Protein AF-A0ABD0C2B9-F1 (afdb_monomer_lite)

Organism: NCBI:txid3378536

Structure (mmCIF, N/CA/C/O backbone):
data_AF-A0ABD0C2B9-F1
#
_entry.id   AF-A0ABD0C2B9-F1
#
loop_
_atom_site.group_PDB
_atom_site.id
_atom_site.type_symbol
_atom_site.label_atom_id
_atom_site.label_alt_id
_atom_site.label_comp_id
_atom_site.label_asym_id
_atom_site.label_entity_id
_atom_site.label_seq_id
_atom_site.pdbx_PDB_ins_code
_atom_site.Cartn_x
_atom_site.Cartn_y
_atom_site.Cartn_z
_atom_site.occupancy
_atom_site.B_iso_or_equiv
_atom_site.auth_seq_id
_atom_site.auth_comp_id
_atom_site.auth_asym_id
_atom_site.auth_atom_id
_atom_site.pdbx_PDB_model_num
ATOM 1 N N . MET A 1 1 ? -0.263 -11.478 11.539 1.00 66.44 1 MET A N 1
ATOM 2 C CA . MET A 1 1 ? 0.033 -10.826 10.243 1.00 66.44 1 MET A CA 1
ATOM 3 C C . MET A 1 1 ? 1.542 -10.626 10.161 1.00 66.44 1 MET A C 1
ATOM 5 O O . MET A 1 1 ? 2.148 -10.480 11.209 1.00 66.44 1 MET A O 1
ATOM 9 N N . LEU A 1 2 ? 2.164 -10.684 8.977 1.00 79.81 2 LEU A N 1
ATOM 10 C CA . LEU A 1 2 ? 3.638 -10.638 8.862 1.00 79.81 2 LEU A CA 1
ATOM 11 C C . LEU A 1 2 ? 4.242 -9.227 9.006 1.00 79.81 2 LEU A C 1
ATOM 13 O O . LEU A 1 2 ? 5.420 -9.120 9.318 1.00 79.81 2 LEU A O 1
ATOM 17 N N . ASN A 1 3 ? 3.457 -8.168 8.778 1.00 89.31 3 ASN A N 1
ATOM 18 C CA . ASN A 1 3 ? 3.912 -6.768 8.791 1.00 89.31 3 ASN A CA 1
ATOM 19 C C . ASN A 1 3 ? 2.884 -5.848 9.483 1.00 89.31 3 ASN A C 1
ATOM 21 O O . ASN A 1 3 ? 2.565 -4.778 8.978 1.00 89.31 3 ASN A O 1
ATOM 25 N N . GLU A 1 4 ? 2.280 -6.308 10.580 1.00 91.94 4 GLU A N 1
ATOM 26 C CA . GLU A 1 4 ? 1.401 -5.458 11.400 1.00 91.94 4 GLU A CA 1
ATOM 27 C C . GLU A 1 4 ? 2.226 -4.357 12.070 1.00 91.94 4 GLU A C 1
ATOM 29 O O . GLU A 1 4 ? 3.317 -4.643 12.566 1.00 91.94 4 GLU A O 1
ATOM 34 N N . ASN A 1 5 ? 1.707 -3.128 12.070 1.00 92.94 5 ASN A N 1
ATOM 35 C CA . ASN A 1 5 ? 2.360 -1.942 12.630 1.00 92.94 5 ASN A CA 1
ATOM 36 C C . ASN A 1 5 ? 3.777 -1.667 12.082 1.00 92.94 5 ASN A C 1
ATOM 38 O O . ASN A 1 5 ? 4.688 -1.271 12.812 1.00 92.94 5 ASN A O 1
ATOM 42 N N . LYS A 1 6 ? 4.004 -1.996 10.805 1.00 95.50 6 LYS A N 1
ATOM 43 C CA . LYS A 1 6 ? 5.268 -1.748 10.114 1.00 95.50 6 LYS A CA 1
ATOM 44 C C . LYS A 1 6 ? 5.015 -0.893 8.885 1.00 95.50 6 LYS A C 1
ATOM 46 O O . LYS A 1 6 ? 4.297 -1.318 7.979 1.00 95.50 6 LYS A O 1
ATOM 51 N N . GLU A 1 7 ? 5.683 0.252 8.830 1.00 96.44 7 GLU A N 1
ATOM 52 C CA . GLU A 1 7 ? 5.729 1.080 7.632 1.00 96.44 7 GLU A CA 1
ATOM 53 C C . GLU A 1 7 ? 6.562 0.402 6.540 1.00 96.44 7 GLU A C 1
ATOM 55 O O . GLU A 1 7 ? 7.700 -0.028 6.758 1.00 96.44 7 GLU A O 1
ATOM 60 N N . LEU A 1 8 ? 5.977 0.300 5.350 1.00 97.25 8 LEU A N 1
ATOM 61 C CA . LEU A 1 8 ? 6.645 -0.151 4.135 1.00 97.25 8 LEU A CA 1
ATOM 62 C C . LEU A 1 8 ? 6.507 0.940 3.080 1.00 97.25 8 LEU A C 1
ATOM 64 O O . LEU A 1 8 ? 5.386 1.349 2.762 1.00 97.25 8 LEU A O 1
ATOM 68 N N . SER A 1 9 ? 7.627 1.405 2.531 1.00 97.94 9 SER A N 1
ATOM 69 C CA . SER A 1 9 ? 7.599 2.426 1.484 1.00 97.94 9 SER A CA 1
ATOM 70 C C . SER A 1 9 ? 6.982 1.880 0.191 1.00 97.94 9 SER A C 1
ATOM 72 O O . SER A 1 9 ? 6.936 0.667 -0.047 1.00 97.94 9 SER A O 1
ATOM 74 N N . THR A 1 10 ? 6.529 2.782 -0.684 1.00 97.81 10 THR A N 1
ATOM 75 C CA . THR A 1 10 ? 6.089 2.408 -2.037 1.00 97.81 10 THR A CA 1
ATOM 76 C C . THR A 1 10 ? 7.170 1.597 -2.772 1.00 97.81 10 THR A C 1
ATOM 78 O O . THR A 1 10 ? 6.844 0.592 -3.404 1.00 97.81 10 THR A O 1
ATOM 81 N N . GLU A 1 11 ? 8.448 1.969 -2.639 1.00 97.19 11 GLU A N 1
ATOM 82 C CA . GLU A 1 11 ? 9.571 1.249 -3.257 1.00 97.19 11 GLU A CA 1
ATOM 83 C C . GLU A 1 11 ? 9.795 -0.139 -2.647 1.00 97.19 11 GLU A C 1
ATOM 85 O O . GLU A 1 11 ? 9.999 -1.100 -3.387 1.00 97.19 11 GLU A O 1
ATOM 90 N N . ASP A 1 12 ? 9.702 -0.287 -1.321 1.00 96.62 12 ASP A N 1
ATOM 91 C CA . ASP A 1 12 ? 9.846 -1.589 -0.656 1.00 96.62 12 ASP A CA 1
ATOM 92 C C . ASP A 1 12 ? 8.787 -2.580 -1.140 1.00 96.62 12 ASP A C 1
ATOM 94 O O . ASP A 1 12 ? 9.088 -3.734 -1.458 1.00 96.62 12 ASP A O 1
ATOM 98 N N . ILE A 1 13 ? 7.533 -2.125 -1.210 1.00 96.88 13 ILE A N 1
ATOM 99 C CA . ILE A 1 13 ? 6.414 -2.943 -1.676 1.00 96.88 13 ILE A CA 1
ATOM 100 C C . ILE A 1 13 ? 6.606 -3.291 -3.153 1.00 96.88 13 ILE A C 1
ATOM 102 O O . ILE A 1 13 ? 6.471 -4.461 -3.525 1.00 96.88 13 ILE A O 1
ATOM 106 N N . PHE A 1 14 ? 6.967 -2.305 -3.979 1.00 97.69 14 PHE A N 1
ATOM 107 C CA . PHE A 1 14 ? 7.223 -2.508 -5.401 1.00 97.69 14 PHE A CA 1
ATOM 108 C C . PHE A 1 14 ? 8.329 -3.546 -5.633 1.00 97.69 14 PHE A C 1
ATOM 110 O O . PHE A 1 14 ? 8.106 -4.557 -6.297 1.00 97.69 14 PHE A O 1
ATOM 117 N N . ASN A 1 15 ? 9.482 -3.380 -4.987 1.00 96.69 15 ASN A N 1
ATOM 118 C CA . ASN A 1 15 ? 10.623 -4.286 -5.109 1.00 96.69 15 ASN A CA 1
ATOM 119 C C . ASN A 1 15 ? 10.340 -5.690 -4.553 1.00 96.69 15 ASN A C 1
ATOM 121 O O . ASN A 1 15 ? 10.953 -6.676 -4.968 1.00 96.69 15 ASN A O 1
ATOM 125 N N . ARG A 1 16 ? 9.418 -5.824 -3.596 1.00 95.12 16 ARG A N 1
ATOM 126 C CA . ARG A 1 16 ? 9.063 -7.133 -3.039 1.00 95.12 16 ARG A CA 1
ATOM 127 C C . ARG A 1 16 ? 8.115 -7.917 -3.944 1.00 95.12 16 ARG A C 1
ATOM 129 O O . ARG A 1 16 ? 8.215 -9.143 -3.969 1.00 95.12 16 ARG A O 1
ATOM 136 N N . VAL A 1 17 ? 7.209 -7.232 -4.641 1.00 95.94 17 VAL A N 1
ATOM 137 C CA . VAL A 1 17 ? 6.092 -7.861 -5.366 1.00 95.94 17 VAL A CA 1
ATOM 138 C C . VAL A 1 17 ? 6.282 -7.827 -6.888 1.00 95.94 17 VAL A C 1
ATOM 140 O O . VAL A 1 17 ? 5.980 -8.821 -7.541 1.00 95.94 17 VAL A O 1
ATOM 143 N N . TRP A 1 18 ? 6.834 -6.744 -7.440 1.00 96.75 18 TRP A N 1
ATOM 144 C CA . TRP A 1 18 ? 6.920 -6.476 -8.885 1.00 96.75 18 TRP A CA 1
ATOM 145 C C . TRP A 1 18 ? 8.348 -6.317 -9.430 1.00 96.75 18 TRP A C 1
ATOM 147 O O . TRP A 1 18 ? 8.507 -6.033 -10.606 1.00 96.75 18 TRP A O 1
ATOM 157 N N . LYS A 1 19 ? 9.411 -6.548 -8.645 1.00 91.62 19 LYS A N 1
ATOM 158 C CA . LYS A 1 19 ? 10.815 -6.349 -9.095 1.00 91.62 19 LYS A CA 1
ATOM 159 C C . LYS A 1 19 ? 11.229 -7.006 -10.424 1.00 91.62 19 LYS A C 1
ATOM 161 O O . LYS A 1 19 ? 12.236 -6.608 -10.990 1.00 91.62 19 LYS A O 1
ATOM 166 N N . ASN A 1 20 ? 10.528 -8.053 -10.855 1.00 94.44 20 ASN A N 1
ATOM 167 C CA . ASN A 1 20 ? 10.841 -8.813 -12.068 1.00 94.44 20 ASN A CA 1
ATOM 168 C C . ASN A 1 20 ? 9.814 -8.563 -13.188 1.00 94.44 20 ASN A C 1
ATOM 170 O O . ASN A 1 20 ? 9.797 -9.299 -14.169 1.00 94.44 20 ASN A O 1
ATOM 174 N N . ASP A 1 21 ? 8.913 -7.603 -12.998 1.00 95.00 21 ASP A N 1
ATOM 175 C CA . ASP A 1 21 ? 7.903 -7.203 -13.969 1.00 95.00 21 ASP A CA 1
ATOM 176 C C . ASP A 1 21 ? 8.401 -5.927 -14.658 1.00 95.00 21 ASP A C 1
ATOM 178 O O . ASP A 1 21 ? 8.353 -4.841 -14.083 1.00 95.00 21 ASP A O 1
ATOM 182 N N . GLU A 1 22 ? 8.969 -6.086 -15.856 1.00 91.19 22 GLU A N 1
ATOM 183 C CA . GLU A 1 22 ? 9.617 -4.997 -16.603 1.00 91.19 22 GLU A CA 1
ATOM 184 C C . GLU A 1 22 ? 8.626 -3.914 -17.064 1.00 91.19 22 GLU A C 1
ATOM 186 O O . GLU A 1 22 ? 9.029 -2.773 -17.289 1.00 91.19 22 GLU A O 1
ATOM 191 N N . ASP A 1 23 ? 7.335 -4.248 -17.146 1.00 94.06 23 ASP A N 1
ATOM 192 C CA . ASP A 1 23 ? 6.266 -3.324 -17.533 1.00 94.06 23 ASP A CA 1
ATOM 193 C C . ASP A 1 23 ? 5.621 -2.630 -16.318 1.00 94.06 23 ASP A C 1
ATOM 195 O O . ASP A 1 23 ? 4.823 -1.695 -16.465 1.00 94.06 23 ASP A O 1
ATOM 199 N N . ALA A 1 24 ? 5.946 -3.070 -15.099 1.00 94.06 24 ALA A N 1
ATOM 200 C CA . ALA A 1 24 ? 5.407 -2.486 -13.883 1.00 94.06 24 ALA A CA 1
ATOM 201 C C . ALA A 1 24 ? 6.154 -1.205 -13.491 1.00 94.06 24 ALA A C 1
ATOM 203 O O . ALA A 1 24 ? 7.367 -1.068 -13.627 1.00 94.06 24 ALA A O 1
ATOM 204 N N . ASN A 1 25 ? 5.414 -0.259 -12.915 1.00 94.12 25 ASN A N 1
ATOM 205 C CA . ASN A 1 25 ? 5.974 0.952 -12.328 1.00 94.12 25 ASN A CA 1
ATOM 206 C C . ASN A 1 25 ? 5.450 1.143 -10.894 1.00 94.12 25 ASN A C 1
ATOM 208 O O . ASN A 1 25 ? 4.411 0.572 -10.544 1.00 94.12 25 ASN A O 1
ATOM 212 N N . PRO A 1 26 ? 6.108 1.969 -10.061 1.00 94.12 26 PRO A N 1
ATOM 213 C CA . PRO A 1 26 ? 5.692 2.180 -8.674 1.00 94.12 26 PRO A CA 1
ATOM 214 C C . PRO A 1 26 ? 4.242 2.664 -8.489 1.00 94.12 26 PRO A C 1
ATOM 216 O O . PRO A 1 26 ? 3.669 2.464 -7.417 1.00 94.12 26 PRO A O 1
ATOM 219 N N . GLU A 1 27 ? 3.595 3.249 -9.507 1.00 95.38 27 GLU A N 1
ATOM 220 C CA . GLU A 1 27 ? 2.186 3.654 -9.408 1.00 95.38 27 GLU A CA 1
ATOM 221 C C . GLU A 1 27 ? 1.231 2.464 -9.248 1.00 95.38 27 GLU A C 1
ATOM 223 O O . GLU A 1 27 ? 0.160 2.617 -8.650 1.00 95.38 27 GLU A O 1
ATOM 228 N N . VAL A 1 28 ? 1.625 1.267 -9.706 1.00 96.88 28 VAL A N 1
ATOM 229 C CA . VAL A 1 28 ? 0.835 0.035 -9.549 1.00 96.88 28 VAL A CA 1
ATOM 230 C C . VAL A 1 28 ? 0.541 -0.259 -8.077 1.00 96.88 28 VAL A C 1
ATOM 232 O O . VAL A 1 28 ? -0.553 -0.714 -7.741 1.00 96.88 28 VAL A O 1
ATOM 235 N N . VAL A 1 29 ? 1.469 0.089 -7.178 1.00 97.81 29 VAL A N 1
ATOM 236 C CA . VAL A 1 29 ? 1.312 -0.096 -5.731 1.00 97.81 29 VAL A CA 1
ATOM 237 C C . VAL A 1 29 ? 0.086 0.660 -5.233 1.00 97.81 29 VAL A C 1
ATOM 239 O O . VAL A 1 29 ? -0.749 0.085 -4.537 1.00 97.81 29 VAL A O 1
ATOM 242 N N . TRP A 1 30 ? -0.082 1.922 -5.636 1.00 97.88 30 TRP A N 1
ATOM 243 C CA . TRP A 1 30 ? -1.229 2.730 -5.220 1.00 97.88 30 TRP A CA 1
ATOM 244 C C . TRP A 1 30 ? -2.555 2.155 -5.725 1.00 97.88 30 TRP A C 1
ATOM 246 O O . TRP A 1 30 ? -3.534 2.101 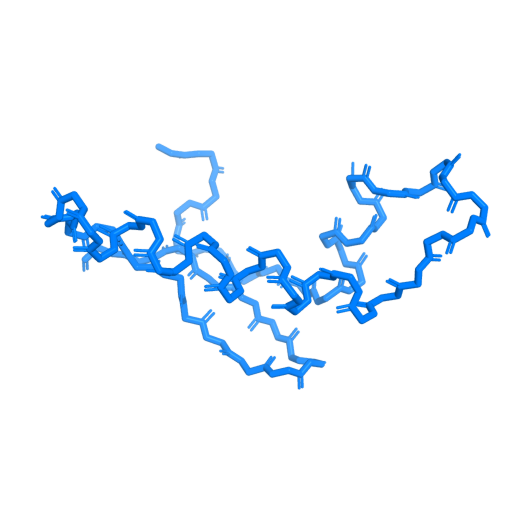-4.972 1.00 97.88 30 TRP A O 1
ATOM 256 N N . VAL A 1 31 ? -2.589 1.699 -6.981 1.00 97.75 31 VAL A N 1
ATOM 257 C CA . VAL A 1 31 ? -3.782 1.083 -7.581 1.00 97.75 31 VAL A CA 1
ATOM 258 C C . VAL A 1 31 ? -4.186 -0.160 -6.787 1.00 97.75 31 VAL A C 1
ATOM 260 O O . VAL A 1 31 ? -5.339 -0.283 -6.365 1.00 97.75 31 VAL A O 1
ATOM 263 N N . TYR A 1 32 ? -3.229 -1.043 -6.502 1.00 97.81 32 TYR A N 1
ATOM 264 C CA . TYR A 1 32 ? -3.492 -2.276 -5.764 1.00 97.81 32 TYR A CA 1
ATOM 265 C C . TYR A 1 32 ? -3.827 -2.032 -4.291 1.00 97.81 32 TYR A C 1
ATOM 267 O O . TYR A 1 32 ? -4.751 -2.659 -3.775 1.00 97.81 32 TYR A O 1
ATOM 275 N N . VAL A 1 33 ? -3.162 -1.093 -3.614 1.00 97.69 33 VAL A N 1
ATOM 276 C CA . VAL A 1 33 ? -3.518 -0.708 -2.238 1.00 97.69 33 VAL A CA 1
ATOM 277 C C . VAL A 1 33 ? -4.938 -0.147 -2.194 1.00 97.69 33 VAL A C 1
ATOM 279 O O . VAL A 1 33 ? -5.728 -0.537 -1.333 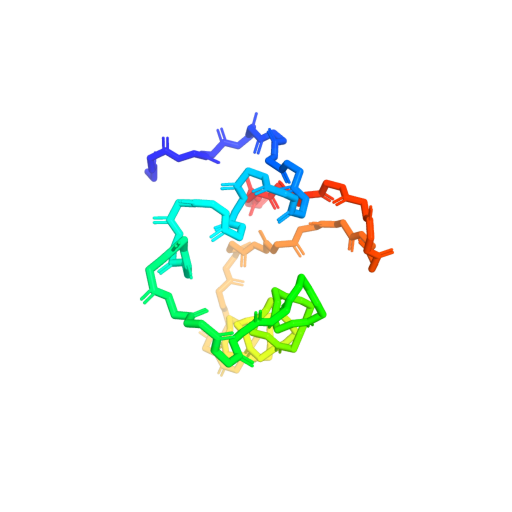1.00 97.69 33 VAL A O 1
ATOM 282 N N . SER A 1 34 ? -5.309 0.714 -3.143 1.00 98.00 34 SER A N 1
ATOM 283 C CA . SER A 1 34 ? -6.663 1.274 -3.228 1.00 98.00 34 SER A CA 1
ATOM 284 C C . SER A 1 34 ? -7.719 0.187 -3.425 1.00 98.00 34 SER A C 1
ATOM 286 O O . SER A 1 34 ? -8.758 0.196 -2.758 1.00 98.00 34 SER A O 1
ATOM 288 N N . TYR A 1 35 ? -7.427 -0.788 -4.283 1.00 98.19 35 TYR A N 1
ATOM 289 C CA . TYR A 1 35 ? -8.276 -1.953 -4.499 1.00 98.19 35 TYR A CA 1
ATOM 290 C C . TYR A 1 35 ? -8.395 -2.841 -3.250 1.00 98.19 35 TYR A C 1
ATOM 292 O O . TYR A 1 35 ? -9.500 -3.227 -2.860 1.00 98.19 35 TYR A O 1
ATOM 300 N N . LEU A 1 36 ? -7.284 -3.127 -2.565 1.00 97.38 36 LEU A N 1
ATOM 301 C CA . LEU A 1 36 ? -7.283 -3.900 -1.321 1.00 97.38 36 LEU A CA 1
ATOM 302 C C . LEU A 1 36 ? -8.077 -3.194 -0.219 1.00 97.38 36 LEU A C 1
ATOM 304 O O . LEU A 1 36 ? -8.883 -3.832 0.454 1.00 97.38 36 LEU A O 1
ATOM 308 N N . ARG 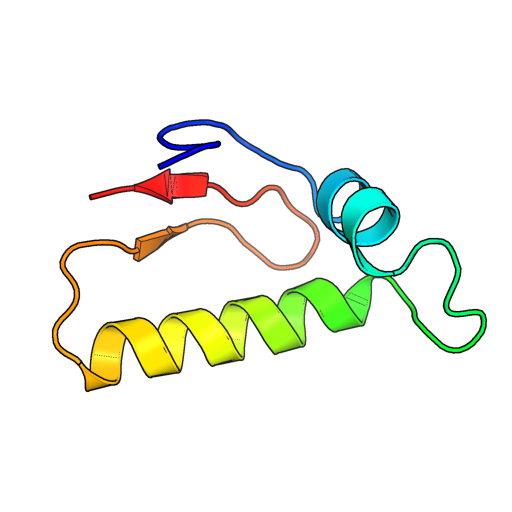A 1 37 ? -7.933 -1.871 -0.083 1.00 97.94 37 ARG A N 1
ATOM 309 C CA . ARG A 1 37 ? -8.742 -1.054 0.833 1.00 97.94 37 ARG A CA 1
ATOM 310 C C . ARG A 1 37 ? -10.237 -1.207 0.554 1.00 97.94 37 ARG A C 1
ATOM 312 O O . ARG A 1 37 ? -11.017 -1.345 1.494 1.00 97.94 37 ARG A O 1
ATOM 319 N N . GLN A 1 38 ? -10.649 -1.195 -0.715 1.00 98.12 38 GLN A N 1
ATOM 320 C CA . GLN A 1 38 ? -12.048 -1.426 -1.092 1.00 98.12 38 GLN A CA 1
ATOM 321 C C . GLN A 1 38 ? -12.516 -2.835 -0.705 1.00 98.12 38 GLN A C 1
ATOM 323 O O . GLN A 1 38 ? -13.580 -2.962 -0.102 1.00 98.12 38 GLN A O 1
ATOM 328 N N . LYS A 1 39 ? -11.710 -3.872 -0.970 1.00 97.94 39 LYS A N 1
ATOM 329 C CA . LYS A 1 39 ? -12.031 -5.255 -0.580 1.00 97.94 39 LYS A CA 1
ATOM 330 C C . LYS A 1 39 ? -12.136 -5.455 0.930 1.00 97.94 39 LYS A C 1
ATOM 332 O O . LYS A 1 39 ? -13.051 -6.128 1.388 1.00 97.94 39 LYS A O 1
ATOM 337 N N . LEU A 1 40 ? -11.224 -4.873 1.708 1.00 97.25 40 LEU A N 1
ATOM 338 C CA . LEU A 1 40 ? -11.260 -4.962 3.170 1.00 97.25 40 LEU A CA 1
ATOM 339 C C . LEU A 1 40 ? -12.537 -4.317 3.719 1.00 97.25 40 LEU A C 1
ATOM 341 O O . LEU A 1 40 ? -13.212 -4.903 4.565 1.00 97.25 40 LEU A O 1
ATOM 345 N N . ARG A 1 41 ? -12.924 -3.154 3.180 1.00 97.12 41 ARG A N 1
ATOM 346 C CA . ARG A 1 41 ? -14.194 -2.511 3.539 1.00 97.12 41 ARG A CA 1
ATOM 347 C C . ARG A 1 41 ? -15.409 -3.347 3.143 1.00 97.12 41 ARG A C 1
ATOM 349 O O . ARG A 1 41 ? -16.338 -3.438 3.937 1.00 97.12 41 ARG A O 1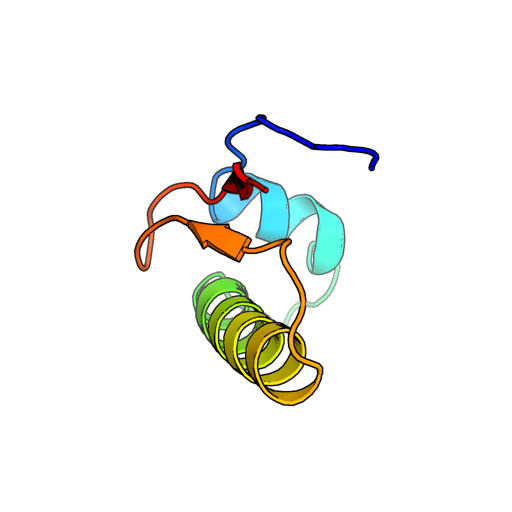
ATOM 356 N N . SER A 1 42 ? -15.416 -3.972 1.961 1.00 98.06 42 SER A N 1
ATOM 357 C CA . SER A 1 42 ? -16.585 -4.732 1.492 1.00 98.06 42 SER A CA 1
ATOM 358 C C . SER A 1 42 ? -16.890 -5.967 2.339 1.00 98.06 42 SER A C 1
ATOM 360 O O . SER A 1 42 ? -18.029 -6.417 2.353 1.00 98.06 42 SER A O 1
ATOM 362 N N . ILE A 1 43 ? -15.892 -6.514 3.039 1.00 97.50 43 ILE A N 1
ATOM 363 C CA . ILE A 1 43 ? -16.065 -7.656 3.949 1.00 97.50 43 ILE A CA 1
ATOM 364 C C . ILE A 1 43 ? -16.221 -7.246 5.422 1.00 97.50 43 ILE A C 1
ATOM 366 O O . ILE A 1 43 ? -16.252 -8.115 6.287 1.00 97.50 43 ILE A O 1
ATOM 370 N N . GLY A 1 44 ? -16.276 -5.944 5.729 1.00 96.50 44 GLY A N 1
ATOM 371 C CA . GLY A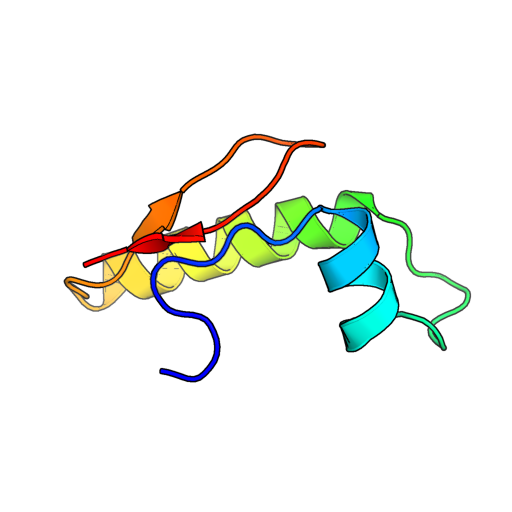 1 44 ? -16.349 -5.459 7.111 1.00 96.50 44 GLY A CA 1
ATOM 372 C C . GLY A 1 44 ? -15.102 -5.781 7.943 1.00 96.50 44 GLY A C 1
ATOM 373 O O . GLY A 1 44 ? -15.207 -6.003 9.147 1.00 96.50 44 GLY A O 1
ATOM 374 N N . SER A 1 45 ? -13.926 -5.847 7.311 1.00 96.44 45 SER A N 1
ATOM 375 C CA . SER A 1 45 ? -12.665 -6.117 8.005 1.00 96.44 45 SER A CA 1
ATOM 376 C C . SER A 1 45 ? -12.346 -5.018 9.021 1.00 96.44 45 SER A C 1
ATOM 378 O O . SER A 1 45 ? -12.469 -3.831 8.718 1.00 96.44 45 SER A O 1
ATOM 380 N N . THR A 1 46 ? -11.856 -5.411 10.198 1.00 95.38 46 THR A N 1
ATOM 381 C CA . THR A 1 46 ? -11.260 -4.483 11.172 1.00 95.38 46 THR A CA 1
ATOM 382 C C . THR A 1 46 ? -9.876 -4.008 10.730 1.00 95.38 46 THR A C 1
ATOM 384 O O . THR A 1 46 ? -9.493 -2.881 11.008 1.00 95.38 46 THR A O 1
ATOM 387 N N . VAL A 1 47 ? -9.157 -4.823 9.952 1.00 95.44 47 VAL A N 1
ATOM 388 C CA . VAL A 1 47 ? -7.852 -4.457 9.386 1.00 95.44 47 VAL A CA 1
ATOM 389 C C . VAL A 1 47 ? -8.005 -3.369 8.323 1.00 95.44 47 VAL A C 1
ATO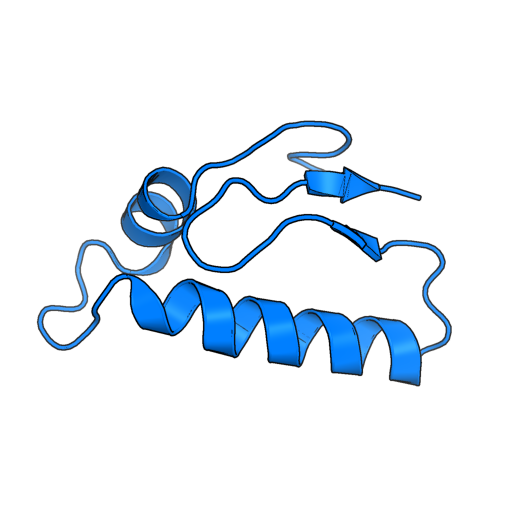M 391 O O . VAL A 1 47 ? -8.821 -3.510 7.403 1.00 95.44 47 VAL A O 1
ATOM 394 N N . LYS A 1 48 ? -7.165 -2.336 8.408 1.00 96.38 48 LYS A N 1
ATOM 395 C CA . LYS A 1 48 ? -7.039 -1.233 7.449 1.00 96.38 48 LYS A CA 1
ATOM 396 C C . LYS A 1 48 ? -5.607 -1.139 6.927 1.00 96.38 48 LYS A C 1
ATOM 398 O O . LYS A 1 48 ? -4.667 -1.627 7.545 1.00 96.38 48 LYS A O 1
ATOM 403 N N . ILE A 1 49 ? -5.469 -0.496 5.771 1.00 97.62 49 ILE A N 1
ATOM 404 C CA . ILE A 1 49 ? -4.175 -0.106 5.209 1.00 97.62 49 ILE A CA 1
ATOM 405 C C . ILE A 1 49 ? -4.138 1.419 5.215 1.00 97.62 49 ILE A C 1
ATOM 407 O O . ILE A 1 49 ? -4.909 2.035 4.473 1.00 97.62 49 ILE A O 1
ATOM 411 N N . GLU A 1 50 ? -3.275 2.028 6.016 1.00 97.56 50 GLU A N 1
ATOM 412 C CA . GLU A 1 50 ? -3.079 3.485 6.077 1.00 97.56 50 GLU A CA 1
ATOM 413 C C . GLU A 1 50 ? -1.924 3.924 5.166 1.00 97.56 50 GLU A C 1
ATOM 415 O O . GLU A 1 50 ? -1.235 3.071 4.608 1.00 97.56 50 GLU A O 1
ATOM 420 N N . GLY A 1 51 ? -1.810 5.228 4.888 1.00 97.19 51 GLY A N 1
ATOM 421 C CA . GLY A 1 51 ? -0.796 5.792 3.984 1.00 97.19 51 GLY A CA 1
ATOM 422 C C . GLY A 1 51 ? -1.336 6.496 2.731 1.00 97.19 51 GLY A C 1
ATOM 423 O O . GLY A 1 51 ? -2.492 6.312 2.324 1.00 97.19 51 GLY A O 1
ATOM 424 N N . GLU A 1 52 ? -0.477 7.283 2.089 1.00 97.12 52 GLU A N 1
ATOM 425 C CA . GLU A 1 52 ? -0.797 8.130 0.931 1.00 97.12 52 GLU A CA 1
ATOM 426 C C . GLU A 1 52 ? 0.006 7.741 -0.321 1.00 97.12 52 GLU A C 1
ATOM 428 O O . GLU A 1 52 ? 1.013 7.034 -0.241 1.00 97.12 52 GLU A O 1
ATOM 433 N N . LYS A 1 53 ? -0.442 8.191 -1.505 1.00 96.81 53 LYS A N 1
ATOM 434 C CA . LYS A 1 53 ? 0.229 7.888 -2.781 1.00 96.81 53 LYS A CA 1
ATOM 435 C C . LYS A 1 53 ? 1.672 8.403 -2.741 1.00 96.81 53 LYS A C 1
ATOM 437 O O . LYS A 1 53 ? 1.900 9.582 -2.506 1.00 96.81 53 LYS A O 1
ATOM 442 N N . GLY A 1 54 ? 2.628 7.519 -3.023 1.00 94.88 54 GLY A N 1
ATOM 443 C CA . GLY A 1 54 ? 4.060 7.835 -3.013 1.00 94.88 54 GLY A CA 1
ATOM 444 C C . GLY A 1 54 ? 4.703 7.839 -1.621 1.00 94.88 54 GLY A C 1
ATOM 445 O O . GLY A 1 54 ? 5.916 7.987 -1.531 1.00 94.88 54 GLY A O 1
ATOM 446 N N . GLY A 1 55 ? 3.922 7.647 -0.554 1.00 97.12 55 GLY A N 1
ATOM 447 C CA . GLY A 1 55 ? 4.426 7.515 0.810 1.00 97.12 55 GLY A CA 1
ATOM 448 C C . GLY A 1 55 ? 4.668 6.063 1.223 1.00 97.12 55 GLY A C 1
ATOM 449 O O . GLY A 1 55 ? 4.865 5.165 0.390 1.00 97.12 55 GLY A O 1
ATOM 450 N N . SER A 1 56 ? 4.626 5.854 2.536 1.00 97.75 56 SER A N 1
ATOM 451 C CA . SER A 1 56 ? 4.631 4.538 3.175 1.00 97.75 56 SER A CA 1
ATOM 452 C C . SER A 1 56 ? 3.214 4.066 3.479 1.00 97.75 56 SER A C 1
ATOM 454 O O . SER A 1 56 ? 2.298 4.874 3.638 1.00 97.75 56 SER A O 1
ATOM 456 N N . TYR A 1 57 ? 3.051 2.749 3.576 1.00 98.00 57 TYR A N 1
ATOM 457 C CA . TYR A 1 57 ? 1.806 2.106 3.974 1.00 98.00 57 TYR A CA 1
ATOM 458 C C . TYR A 1 57 ? 2.013 1.235 5.203 1.00 98.00 57 TYR A C 1
ATOM 460 O O . TYR A 1 57 ? 3.067 0.620 5.371 1.00 98.00 57 TYR A O 1
ATOM 468 N N . GLU A 1 58 ? 0.966 1.130 6.012 1.00 97.88 58 GLU A N 1
ATOM 469 C CA . GLU A 1 58 ? 0.965 0.356 7.249 1.00 97.88 58 GLU A CA 1
ATOM 470 C C . GLU A 1 58 ? -0.339 -0.436 7.384 1.00 97.88 58 GLU A C 1
ATOM 472 O O . GLU A 1 58 ? -1.418 0.037 7.020 1.00 97.88 58 GLU A O 1
ATOM 477 N N . LEU A 1 59 ? -0.235 -1.664 7.898 1.00 96.69 59 LEU A N 1
ATOM 478 C CA . LEU A 1 59 ? -1.384 -2.473 8.296 1.00 96.69 59 LEU A CA 1
ATOM 479 C C . LEU A 1 59 ? -1.722 -2.202 9.761 1.00 96.69 59 LEU A C 1
ATOM 481 O O . LEU A 1 59 ? -0.926 -2.536 10.641 1.00 96.69 59 LEU A O 1
ATOM 485 N N . VAL A 1 60 ? -2.929 -1.691 9.999 1.00 95.56 60 VAL A N 1
ATOM 486 C CA . VAL A 1 60 ? -3.465 -1.374 11.332 1.00 95.56 60 VAL A CA 1
ATOM 487 C C . VAL A 1 60 ? -4.791 -2.103 11.573 1.00 95.56 60 VAL A C 1
ATOM 489 O O . VAL A 1 60 ? -5.434 -2.560 10.622 1.00 95.56 60 VAL A O 1
ATOM 492 N N . LYS A 1 61 ? -5.208 -2.229 12.834 1.00 87.56 61 LYS A N 1
ATOM 493 C CA . LYS A 1 61 ? -6.471 -2.859 13.261 1.00 87.56 61 LYS A CA 1
ATOM 494 C C . LYS A 1 61 ? -7.408 -1.873 13.941 1.00 87.56 61 LYS A C 1
ATOM 496 O O . LYS A 1 61 ? -6.899 -0.937 14.587 1.00 87.56 61 LYS A O 1
#

Radius of gyration: 11.78 Å; chains: 1; bounding box: 27×19×31 Å

Foldseek 3Di:
DVFAPHWDFLVRVCCVPPVPPPPDDSQVSVVVLVVVQVVCVVVVHPWHWDDDRRGIIHIYD

Secondary structure (DSSP, 8-state):
-TTBT--EEHHHHHHHHTTT-TT--THHHHHHHHHHHHHHHHTT-S-EEEE-TTSEEEEE-

Sequence (61 aa):
MLNENKELSTEDIFNRVWKNDEDANPEVVWVYVSYLRQKLRSIGSTVKIEGEKGGSYELVK

pLDDT: mean 95.37, std 4.8, range [66.44, 98.19]

InterPro domains:
  IPR001867 OmpR/PhoB-type DNA-binding domain [PF00486] (1-58)
  IPR001867 OmpR/PhoB-type DNA-binding domain [PS51755] (1-61)
  IPR016032 Signal transduction response regulator, C-terminal effector [SSF46894] (2-59)
  IPR036388 Winged helix-like DNA-binding domain superfamily [G3DSA:1.10.10.10] (1-61)